Protein AF-A0A958QQD3-F1 (afdb_monomer_lite)

Sequence (57 aa):
MGTIAKSFEFAASHRLYRPEWSDQRNREVFGKCANPNGHGPNYRLEVQVSGELNQET

Secondary structure (DSSP, 8-state):
-EEEEEEEEEE--B----TTS-HHHHHHHHGGGG-TT-B-PEEEEEEEEEEPPPS--

pLDDT: mean 96.64, std 4.42, range [68.38, 98.69]

Structure (mmCIF, N/CA/C/O backbone):
data_AF-A0A958QQD3-F1
#
_entry.id   AF-A0A958QQD3-F1
#
loop_
_atom_site.group_PDB
_atom_site.id
_atom_site.type_symbol
_atom_site.label_atom_id
_atom_site.label_alt_id
_atom_site.label_comp_id
_atom_site.label_asym_id
_atom_site.label_entity_id
_atom_site.label_seq_id
_atom_site.pdbx_PDB_ins_code
_atom_site.Cartn_x
_atom_site.Cartn_y
_atom_site.Cartn_z
_atom_site.occupancy
_atom_site.B_iso_or_equiv
_atom_site.auth_seq_id
_atom_site.auth_comp_id
_atom_site.auth_asym_id
_atom_site.auth_atom_id
_atom_site.pdbx_PDB_model_num
ATOM 1 N N . MET A 1 1 ? -19.697 17.623 18.592 1.00 85.00 1 MET A N 1
ATOM 2 C CA . MET A 1 1 ? -18.689 17.107 17.642 1.00 85.00 1 MET A CA 1
ATOM 3 C C . MET A 1 1 ? -17.413 16.654 18.355 1.00 85.00 1 MET A C 1
ATOM 5 O O . MET A 1 1 ? -16.744 17.472 18.977 1.00 85.00 1 MET A O 1
ATOM 9 N N . GLY A 1 2 ? -17.084 15.365 18.286 1.00 93.81 2 GLY A N 1
ATOM 10 C CA . GLY A 1 2 ? -15.844 14.763 18.777 1.00 93.81 2 GLY A CA 1
ATOM 11 C C . GLY A 1 2 ? -15.190 13.880 17.712 1.00 93.81 2 GLY A C 1
ATOM 12 O O . GLY A 1 2 ? -15.779 13.618 16.663 1.00 93.81 2 GLY A O 1
ATOM 13 N N . THR A 1 3 ? -13.966 13.434 17.986 1.00 96.69 3 THR A N 1
ATOM 14 C CA . THR A 1 3 ? -13.165 12.593 17.091 1.00 96.69 3 THR A CA 1
ATOM 15 C C . THR A 1 3 ? -12.616 11.403 17.862 1.00 96.69 3 THR A C 1
ATOM 17 O O . THR A 1 3 ? -12.020 11.583 18.922 1.00 96.69 3 THR A O 1
ATOM 20 N N . ILE A 1 4 ? -12.758 10.207 17.300 1.00 96.06 4 ILE A N 1
ATOM 21 C CA . ILE A 1 4 ? -12.149 8.976 17.801 1.00 96.06 4 ILE A CA 1
ATOM 22 C C . ILE A 1 4 ? -11.152 8.490 16.754 1.00 96.06 4 ILE A C 1
ATOM 24 O O . ILE A 1 4 ? -11.498 8.353 15.581 1.00 96.06 4 ILE A O 1
ATOM 28 N N . ALA A 1 5 ? -9.923 8.218 17.186 1.00 97.56 5 ALA A N 1
ATOM 29 C CA . ALA A 1 5 ? -8.889 7.612 16.361 1.00 97.56 5 ALA A CA 1
ATOM 30 C C . ALA A 1 5 ? -8.487 6.250 16.935 1.00 97.56 5 ALA A C 1
ATOM 32 O O . ALA A 1 5 ? -8.437 6.065 18.154 1.00 97.56 5 ALA A O 1
ATOM 33 N N . LYS A 1 6 ? -8.194 5.290 16.057 1.00 98.38 6 LYS A N 1
ATOM 34 C CA . LYS A 1 6 ? -7.670 3.978 16.432 1.00 98.38 6 LYS A CA 1
ATOM 35 C C . LYS A 1 6 ? -6.551 3.559 15.493 1.00 98.38 6 LYS A C 1
ATOM 37 O O . LYS A 1 6 ? -6.713 3.584 14.274 1.00 98.38 6 LYS A O 1
ATOM 42 N N . SER A 1 7 ? -5.447 3.122 16.088 1.00 98.38 7 SER A N 1
ATOM 43 C CA . SER A 1 7 ? -4.281 2.618 15.368 1.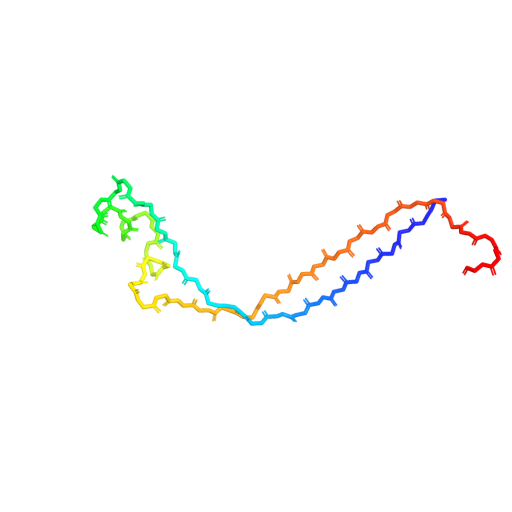00 98.38 7 SER A CA 1
ATOM 44 C C . SER A 1 7 ? -4.258 1.091 15.377 1.00 98.38 7 SER A C 1
ATOM 46 O O . SER A 1 7 ? -4.514 0.458 16.402 1.00 98.38 7 SER A O 1
ATOM 48 N N . PHE A 1 8 ? -3.936 0.510 14.228 1.00 98.25 8 PHE A N 1
ATOM 49 C CA . PHE A 1 8 ? -3.776 -0.921 14.005 1.00 98.25 8 PHE A CA 1
ATOM 50 C C . PHE A 1 8 ? -2.418 -1.187 13.365 1.00 98.25 8 PHE A C 1
ATOM 52 O O . PHE A 1 8 ? -1.915 -0.356 12.607 1.00 98.25 8 PHE A O 1
ATOM 59 N N . GLU A 1 9 ? -1.860 -2.366 13.615 1.00 98.38 9 GLU A N 1
ATOM 60 C CA . GLU A 1 9 ? -0.679 -2.855 12.910 1.00 98.38 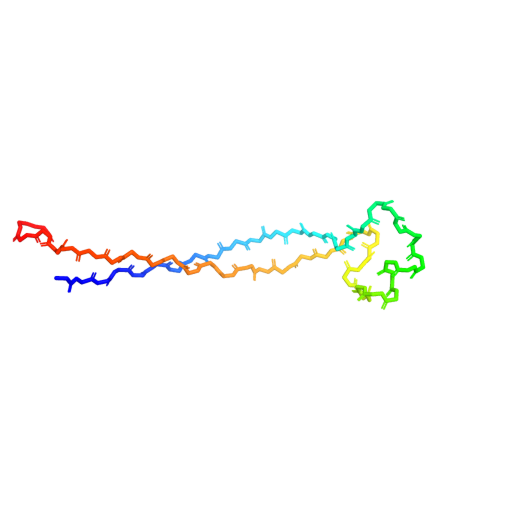9 GLU A CA 1
ATOM 61 C C . GLU A 1 9 ? -1.010 -4.142 12.164 1.00 98.38 9 GLU A C 1
ATOM 63 O O . GLU A 1 9 ? -1.763 -4.983 12.660 1.00 98.38 9 GLU A O 1
ATOM 68 N N . PHE A 1 10 ? -0.455 -4.297 10.965 1.00 98.25 10 PHE A N 1
ATOM 69 C CA . PHE A 1 10 ? -0.557 -5.541 10.209 1.00 98.25 10 PHE A CA 1
ATOM 70 C C . PHE A 1 10 ? 0.685 -5.768 9.349 1.00 98.25 10 PHE A C 1
ATOM 72 O O . PHE A 1 10 ? 1.272 -4.831 8.810 1.00 98.25 10 PHE A O 1
ATOM 79 N N . ALA A 1 11 ? 1.079 -7.030 9.198 1.00 98.00 11 ALA A N 1
ATOM 80 C CA . ALA A 1 11 ? 2.163 -7.428 8.308 1.00 98.00 11 ALA A CA 1
ATOM 81 C C . ALA A 1 11 ? 1.597 -7.782 6.927 1.00 98.00 11 ALA A C 1
ATOM 83 O O . ALA A 1 11 ? 0.651 -8.565 6.829 1.00 98.00 11 ALA A O 1
ATOM 84 N N . ALA A 1 12 ? 2.178 -7.229 5.862 1.00 97.81 12 ALA A N 1
ATOM 85 C CA . ALA A 1 12 ? 1.839 -7.610 4.492 1.00 97.81 12 ALA A CA 1
ATOM 86 C C . ALA A 1 12 ? 3.054 -7.478 3.566 1.00 97.81 12 ALA A C 1
ATOM 88 O O . ALA A 1 12 ? 3.889 -6.591 3.738 1.00 97.81 12 ALA A O 1
ATOM 89 N N . SER A 1 13 ? 3.144 -8.354 2.566 1.00 98.06 13 SER A N 1
ATOM 90 C CA . SER A 1 13 ? 4.145 -8.269 1.503 1.00 98.06 13 SER A CA 1
ATOM 91 C C . SER A 1 13 ? 3.543 -7.734 0.206 1.00 98.06 13 SER A C 1
ATOM 93 O O . SER A 1 13 ? 2.361 -7.925 -0.081 1.00 98.06 13 SER A O 1
ATOM 95 N N . HIS A 1 14 ? 4.362 -7.047 -0.590 1.00 97.69 14 HIS A N 1
ATOM 96 C CA . HIS A 1 14 ? 3.990 -6.555 -1.907 1.00 97.69 14 HIS A CA 1
ATOM 97 C C . HIS A 1 14 ? 5.180 -6.464 -2.870 1.00 97.69 14 HIS A C 1
ATOM 99 O O . HIS A 1 14 ? 6.352 -6.599 -2.504 1.00 97.69 14 HIS A O 1
ATOM 105 N N . ARG A 1 15 ? 4.864 -6.138 -4.123 1.00 98.19 15 ARG A N 1
ATOM 106 C CA . ARG A 1 15 ? 5.801 -5.690 -5.155 1.00 98.19 15 ARG A CA 1
ATOM 107 C C . ARG A 1 15 ? 5.171 -4.507 -5.881 1.00 98.19 15 ARG A C 1
ATOM 109 O O . ARG A 1 15 ? 4.001 -4.576 -6.248 1.00 98.19 15 ARG A O 1
ATOM 116 N N . LEU A 1 16 ? 5.944 -3.451 -6.125 1.00 98.38 16 LEU A N 1
ATOM 117 C CA . LEU A 1 16 ? 5.512 -2.381 -7.022 1.00 98.38 16 LEU A CA 1
ATOM 118 C C . LEU A 1 16 ? 5.841 -2.781 -8.460 1.00 98.38 16 LEU A C 1
ATOM 120 O O . LEU A 1 16 ? 7.002 -3.023 -8.794 1.00 98.38 16 LEU A O 1
ATOM 124 N N . TYR A 1 17 ? 4.811 -2.904 -9.294 1.00 98.44 17 TYR A N 1
ATOM 125 C CA . TYR A 1 17 ? 4.949 -3.377 -10.666 1.00 98.44 17 TYR A CA 1
ATOM 126 C C . TYR A 1 17 ? 3.838 -2.825 -11.562 1.00 98.44 17 TYR A C 1
ATOM 128 O O . TYR A 1 17 ? 2.671 -2.808 -11.173 1.00 98.44 17 TYR A O 1
ATOM 136 N N . ARG A 1 18 ? 4.208 -2.393 -12.769 1.00 98.56 18 ARG A N 1
ATOM 137 C CA . ARG A 1 18 ? 3.296 -2.022 -13.857 1.00 98.56 18 ARG A CA 1
ATOM 138 C C . ARG A 1 18 ? 3.368 -3.087 -14.959 1.00 98.56 18 ARG A C 1
ATOM 140 O O . ARG A 1 18 ? 4.452 -3.239 -15.532 1.00 98.56 18 ARG A O 1
ATOM 147 N N . PRO A 1 19 ? 2.264 -3.796 -15.264 1.00 98.12 19 PRO A N 1
ATOM 148 C CA . PRO A 1 19 ? 2.245 -4.870 -16.264 1.00 98.12 19 PRO A CA 1
ATOM 149 C C . PRO A 1 19 ? 2.625 -4.432 -17.679 1.00 98.12 19 PRO A C 1
ATOM 151 O O . PRO A 1 19 ? 3.155 -5.221 -18.452 1.00 98.12 19 PRO A O 1
ATOM 154 N N . GLU A 1 20 ? 2.383 -3.17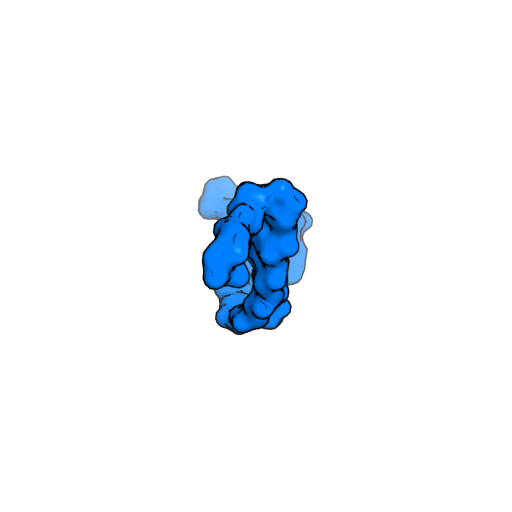0 -18.021 1.00 98.50 20 GLU A N 1
ATOM 155 C CA . GLU A 1 20 ? 2.649 -2.622 -19.352 1.00 98.50 20 GLU A CA 1
ATOM 156 C C . GLU A 1 20 ? 4.122 -2.224 -19.543 1.00 98.50 20 GLU A C 1
ATOM 158 O O . GLU A 1 20 ? 4.518 -1.762 -20.614 1.00 98.50 20 GLU A O 1
ATOM 163 N N . TRP A 1 21 ? 4.945 -2.326 -18.495 1.00 98.44 21 TRP A N 1
ATOM 164 C CA . TRP A 1 21 ? 6.348 -1.927 -18.514 1.00 98.44 21 TRP A CA 1
ATOM 165 C C . TRP A 1 21 ? 7.271 -3.139 -18.550 1.00 98.44 21 TRP A C 1
ATOM 167 O O . TRP A 1 21 ? 7.011 -4.166 -17.929 1.00 98.44 21 TRP A O 1
ATOM 177 N N . SER A 1 22 ? 8.424 -2.976 -19.202 1.00 98.25 22 SER A N 1
ATOM 178 C CA . SER A 1 22 ? 9.508 -3.947 -19.076 1.00 98.25 22 SER A CA 1
ATOM 179 C C . SER A 1 22 ? 9.996 -4.037 -17.625 1.00 98.25 22 SER A C 1
ATOM 181 O O . SER A 1 22 ? 9.883 -3.088 -16.842 1.00 98.25 22 SER A O 1
ATOM 183 N N . ASP A 1 23 ? 10.603 -5.165 -17.258 1.00 97.56 23 ASP A N 1
ATOM 184 C CA . ASP A 1 23 ? 11.210 -5.333 -15.932 1.00 97.56 23 ASP A CA 1
ATOM 185 C C . ASP A 1 23 ? 12.317 -4.312 -15.664 1.00 97.56 23 ASP A C 1
ATOM 187 O O . ASP A 1 23 ? 12.501 -3.873 -14.530 1.00 97.56 23 ASP A O 1
ATOM 191 N N . GLN A 1 24 ? 13.048 -3.911 -16.707 1.00 98.19 24 GLN A N 1
ATOM 192 C CA . GLN A 1 24 ? 14.042 -2.850 -16.606 1.00 98.19 24 GLN A CA 1
ATOM 193 C C . GLN A 1 24 ? 13.386 -1.525 -16.214 1.00 98.19 24 GLN A C 1
ATOM 195 O O . GLN A 1 24 ? 13.786 -0.937 -15.215 1.00 98.19 24 GLN A O 1
ATOM 20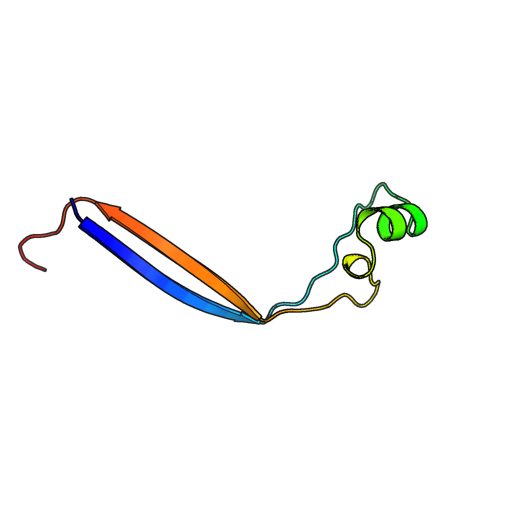0 N N . ARG A 1 25 ? 12.329 -1.111 -16.920 1.00 98.56 25 ARG A N 1
ATOM 201 C CA . ARG A 1 25 ? 11.611 0.129 -16.604 1.00 98.56 25 ARG A CA 1
ATOM 202 C C . ARG A 1 25 ? 10.982 0.084 -15.209 1.00 98.56 25 ARG A C 1
ATOM 204 O O . ARG A 1 25 ? 11.037 1.068 -14.479 1.00 98.56 25 ARG A O 1
ATOM 211 N N . ASN A 1 26 ? 10.429 -1.060 -14.801 1.00 98.69 26 ASN A N 1
ATOM 212 C CA . ASN A 1 26 ? 9.935 -1.252 -13.435 1.00 98.69 26 ASN A CA 1
ATOM 213 C C . ASN A 1 26 ? 11.051 -1.092 -12.390 1.00 98.69 26 ASN A C 1
ATOM 215 O O . ASN A 1 26 ? 10.835 -0.436 -11.374 1.00 98.69 26 ASN A O 1
ATOM 219 N N . ARG A 1 27 ? 12.247 -1.644 -12.638 1.00 98.12 27 ARG A N 1
ATOM 220 C CA . ARG A 1 27 ? 13.415 -1.472 -11.755 1.00 98.12 27 ARG A CA 1
ATOM 221 C C . ARG A 1 27 ? 13.936 -0.037 -11.735 1.00 98.12 27 ARG A C 1
ATOM 223 O O . ARG A 1 27 ? 14.312 0.431 -10.668 1.00 98.12 27 ARG A O 1
ATOM 230 N N . GLU A 1 28 ? 13.936 0.659 -12.866 1.00 98.50 28 GLU A N 1
ATOM 231 C CA . GLU A 1 28 ? 14.344 2.067 -12.951 1.00 98.50 28 GLU A CA 1
ATOM 232 C C . GLU A 1 28 ? 13.400 2.978 -12.153 1.00 98.50 28 GLU A C 1
ATOM 234 O O . GLU A 1 28 ? 13.863 3.852 -11.427 1.00 98.50 28 GLU A O 1
ATOM 239 N N . VAL A 1 29 ? 12.083 2.749 -12.239 1.00 98.62 29 VAL A N 1
ATOM 240 C CA . VAL A 1 29 ? 11.078 3.593 -11.570 1.00 98.62 29 VAL A CA 1
ATOM 241 C C . VAL A 1 29 ? 10.878 3.221 -10.099 1.00 98.62 29 VAL A C 1
ATOM 243 O O . VAL A 1 29 ? 10.822 4.102 -9.246 1.00 98.62 29 VAL A O 1
ATOM 246 N N . PHE A 1 30 ? 10.744 1.931 -9.782 1.00 98.31 30 PHE A N 1
ATOM 247 C CA . PHE A 1 30 ? 10.404 1.468 -8.430 1.00 98.31 30 PHE A CA 1
ATOM 248 C C . PHE A 1 30 ? 11.613 0.964 -7.627 1.00 98.31 30 PHE A C 1
ATOM 250 O O . PHE A 1 30 ? 11.475 0.641 -6.445 1.00 98.31 30 PHE A O 1
ATOM 257 N N . GLY A 1 31 ? 12.805 0.883 -8.226 1.00 98.19 31 GLY A N 1
ATOM 258 C CA . GLY A 1 31 ? 14.034 0.486 -7.539 1.00 98.19 31 GLY A CA 1
ATOM 259 C C . GLY A 1 31 ? 13.917 -0.873 -6.842 1.00 98.19 31 GLY A C 1
ATOM 260 O O . GLY A 1 31 ? 13.418 -1.850 -7.405 1.00 98.19 31 GLY A O 1
ATOM 261 N N . LYS A 1 32 ? 14.351 -0.932 -5.575 1.00 97.12 32 LYS A N 1
ATOM 262 C CA . LYS A 1 32 ? 14.281 -2.145 -4.736 1.00 97.12 32 LYS A CA 1
ATOM 263 C C . LYS A 1 32 ? 12.847 -2.654 -4.544 1.00 97.12 32 LYS A C 1
ATOM 265 O O . LYS A 1 32 ? 12.653 -3.858 -4.399 1.00 97.12 32 LYS A O 1
ATOM 270 N N . CYS A 1 33 ? 11.846 -1.774 -4.605 1.00 98.06 33 CYS A N 1
ATOM 271 C CA . CYS A 1 33 ? 10.443 -2.155 -4.456 1.00 98.06 33 CYS A CA 1
ATOM 272 C C . CYS A 1 33 ? 9.908 -2.961 -5.656 1.00 98.06 33 CYS A C 1
ATOM 274 O O . CYS A 1 33 ? 8.864 -3.606 -5.538 1.00 98.06 33 CYS A O 1
ATOM 276 N N . ALA A 1 34 ? 10.636 -2.968 -6.782 1.00 98.25 34 ALA A N 1
ATOM 277 C CA . ALA A 1 34 ? 10.338 -3.771 -7.969 1.00 98.25 34 ALA A CA 1
ATOM 278 C C . ALA A 1 34 ? 10.807 -5.235 -7.873 1.00 98.25 34 ALA A C 1
ATOM 280 O O . ALA A 1 34 ? 10.639 -5.974 -8.850 1.00 98.25 34 ALA A O 1
ATOM 281 N N . ASN A 1 35 ? 11.425 -5.650 -6.754 1.00 97.75 35 ASN A N 1
ATOM 282 C CA . ASN A 1 35 ? 11.962 -7.000 -6.553 1.00 97.75 35 ASN A CA 1
ATOM 283 C C . ASN A 1 35 ? 10.938 -8.075 -6.978 1.00 97.75 35 ASN A C 1
ATOM 285 O O . ASN A 1 35 ? 9.830 -8.072 -6.439 1.00 97.75 35 ASN A O 1
ATOM 289 N N . PRO A 1 36 ? 11.277 -9.001 -7.900 1.00 96.81 36 PRO A N 1
ATOM 290 C CA . PRO A 1 36 ? 10.379 -10.076 -8.329 1.00 96.81 36 PRO A CA 1
ATOM 291 C C . PRO A 1 36 ? 9.816 -10.927 -7.190 1.00 96.81 36 PRO A C 1
ATOM 293 O O . PRO A 1 36 ? 8.675 -11.366 -7.279 1.00 96.81 36 PRO A O 1
ATOM 296 N N . ASN A 1 37 ? 10.576 -11.086 -6.10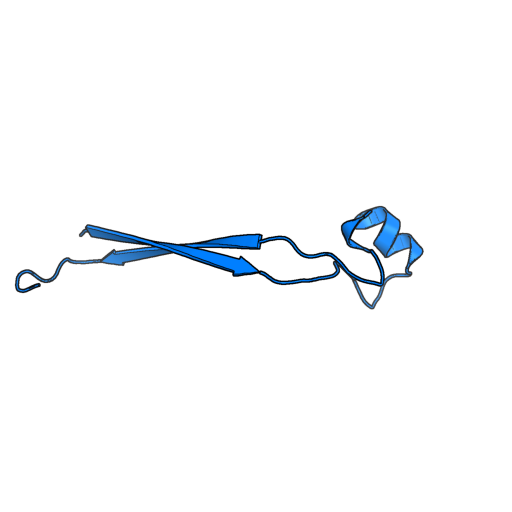3 1.00 97.75 37 ASN A N 1
ATOM 297 C CA . ASN A 1 37 ? 10.157 -11.837 -4.916 1.00 97.75 37 ASN A CA 1
ATOM 298 C C . ASN A 1 37 ? 9.397 -10.976 -3.888 1.00 97.75 37 ASN A C 1
ATOM 300 O O . ASN A 1 37 ? 9.064 -11.450 -2.805 1.00 97.75 37 ASN A O 1
ATOM 304 N N . GLY A 1 38 ? 9.143 -9.706 -4.207 1.00 97.25 38 GLY A N 1
ATOM 305 C CA . GLY A 1 38 ? 8.507 -8.748 -3.314 1.00 97.25 38 GLY A CA 1
ATOM 306 C C . GLY A 1 38 ? 9.372 -8.346 -2.117 1.00 97.25 38 GLY A C 1
ATOM 307 O O . GLY A 1 38 ? 10.586 -8.558 -2.068 1.00 97.25 38 GLY A O 1
ATOM 308 N N . HIS A 1 39 ? 8.721 -7.681 -1.174 1.00 97.94 39 HIS A N 1
ATOM 309 C CA . HIS A 1 39 ? 9.217 -7.294 0.147 1.00 97.94 39 HIS A CA 1
ATOM 310 C C . HIS A 1 39 ? 8.002 -7.006 1.039 1.00 97.94 39 HIS A C 1
ATOM 312 O O . HIS A 1 39 ? 6.891 -6.908 0.525 1.00 97.94 39 HIS A O 1
ATOM 318 N N . GLY A 1 40 ? 8.163 -6.883 2.354 1.00 96.00 40 GLY A N 1
ATOM 319 C CA . GLY A 1 40 ? 7.022 -6.625 3.235 1.00 96.00 40 GLY A CA 1
ATOM 320 C C . GLY A 1 40 ? 7.407 -5.867 4.496 1.00 96.00 40 GLY A C 1
ATOM 321 O O . GLY A 1 40 ? 8.275 -6.345 5.227 1.00 96.00 40 GLY A O 1
ATOM 322 N N . PRO A 1 41 ? 6.806 -4.695 4.754 1.00 95.31 41 PRO A N 1
ATOM 323 C CA . PRO A 1 41 ? 6.899 -4.034 6.043 1.00 95.31 41 PRO A CA 1
ATOM 324 C C . PRO A 1 41 ? 5.751 -4.457 6.975 1.00 95.31 41 PRO A C 1
ATOM 326 O O . PRO A 1 41 ? 4.746 -5.041 6.561 1.00 95.31 41 PRO A O 1
ATOM 329 N N . ASN A 1 42 ? 5.879 -4.070 8.242 1.00 97.62 42 ASN A N 1
ATOM 330 C CA . ASN A 1 42 ? 4.736 -3.967 9.140 1.00 97.62 42 ASN A CA 1
ATOM 331 C C . ASN A 1 42 ? 4.100 -2.587 8.932 1.00 97.62 42 ASN A C 1
ATOM 333 O O . ASN A 1 42 ? 4.750 -1.559 9.130 1.00 97.62 42 ASN A O 1
ATOM 337 N N . TYR A 1 43 ? 2.850 -2.566 8.486 1.00 98.06 43 TYR A N 1
ATOM 338 C CA . TYR A 1 43 ? 2.075 -1.352 8.270 1.00 98.06 43 TYR A CA 1
ATOM 339 C C . TYR A 1 43 ? 1.419 -0.895 9.563 1.00 98.06 43 TYR A C 1
ATOM 341 O O . TYR A 1 43 ? 0.943 -1.716 10.344 1.00 98.06 43 TYR A O 1
ATOM 349 N N . ARG A 1 44 ? 1.310 0.425 9.726 1.00 98.12 44 ARG A N 1
ATOM 350 C CA . ARG A 1 44 ? 0.475 1.063 10.742 1.00 98.12 44 ARG A CA 1
ATOM 351 C C . ARG A 1 44 ? -0.690 1.769 10.056 1.00 98.12 44 ARG A C 1
ATOM 353 O O . ARG A 1 44 ? -0.463 2.655 9.234 1.00 98.12 44 ARG A O 1
ATOM 360 N N . LEU A 1 45 ? -1.915 1.375 10.386 1.00 97.94 45 LEU A N 1
ATOM 361 C CA . LEU A 1 45 ? -3.149 1.983 9.895 1.00 97.94 45 LEU A CA 1
ATOM 362 C C . LEU A 1 45 ? -3.788 2.794 11.016 1.00 97.94 45 LEU A C 1
ATOM 364 O O . LEU A 1 45 ? -4.154 2.238 12.046 1.00 97.94 45 LEU A O 1
ATOM 368 N N . GLU A 1 46 ? -3.946 4.093 10.801 1.00 98.31 46 GLU A N 1
ATOM 369 C CA . GLU A 1 46 ? -4.684 4.975 11.699 1.00 98.31 46 GLU A CA 1
ATOM 370 C C . GLU A 1 46 ? -6.047 5.287 11.079 1.00 98.31 46 GLU A C 1
ATOM 372 O O . GLU A 1 46 ? -6.131 5.767 9.949 1.00 98.31 46 GLU A O 1
ATOM 377 N N . VAL A 1 47 ? -7.116 4.958 11.802 1.00 98.25 47 VAL A N 1
ATOM 378 C CA . VAL A 1 47 ? -8.499 5.191 11.379 1.00 98.25 47 VAL A CA 1
ATOM 379 C C . VAL A 1 47 ? -9.106 6.239 12.290 1.00 98.25 47 VAL A C 1
ATOM 381 O O . VAL A 1 47 ? -9.110 6.060 13.506 1.00 98.25 47 VAL A O 1
ATOM 384 N N . GLN A 1 48 ? -9.650 7.299 11.702 1.00 98.06 48 GLN A N 1
ATOM 385 C CA . GLN A 1 48 ? -10.269 8.401 12.425 1.00 98.06 48 GLN A CA 1
ATOM 386 C C . GLN A 1 48 ? -11.728 8.572 11.997 1.00 98.06 48 GLN A C 1
ATOM 388 O O . GLN A 1 48 ? -12.040 8.570 10.807 1.00 98.06 48 GLN A O 1
ATOM 393 N N . VAL A 1 49 ? -12.612 8.746 12.978 1.00 97.56 49 VAL A N 1
ATOM 394 C CA . VAL A 1 49 ? -14.034 9.043 12.782 1.00 97.56 49 VAL A CA 1
ATOM 395 C C . VAL A 1 49 ? -14.387 10.276 13.604 1.00 97.56 49 VAL A C 1
ATOM 397 O O . VAL A 1 49 ? -14.055 10.347 14.786 1.00 97.56 49 VAL A O 1
ATOM 400 N N . SER A 1 50 ? -15.072 11.235 12.986 1.00 97.12 50 SER A N 1
ATOM 401 C CA . SER A 1 50 ? -15.545 12.457 13.640 1.00 97.12 50 SER A CA 1
ATOM 402 C C . SER A 1 50 ? -17.058 12.579 13.504 1.00 97.12 50 SER A C 1
ATOM 404 O O . SER A 1 50 ? -17.612 12.272 12.450 1.00 97.12 50 SER A O 1
ATOM 406 N N . GLY A 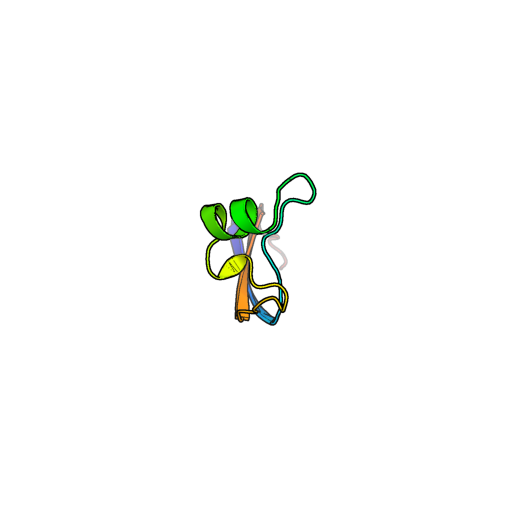1 51 ? -17.733 13.028 14.559 1.00 96.25 51 GLY A N 1
ATOM 407 C CA . GLY A 1 51 ? -19.192 13.121 14.581 1.00 96.25 51 GLY A CA 1
ATOM 408 C C . GLY A 1 51 ? -19.733 13.690 15.883 1.00 96.25 51 GLY A C 1
ATOM 409 O O . GLY A 1 51 ? -18.975 14.068 16.776 1.00 96.25 51 GLY A O 1
ATOM 410 N N . GLU A 1 52 ? -21.053 13.785 15.999 1.00 96.81 52 GLU A N 1
ATOM 411 C CA . GLU A 1 52 ? -21.672 14.117 17.280 1.00 96.81 52 GLU A CA 1
ATOM 412 C C . GLU A 1 52 ? -21.476 12.980 18.280 1.00 96.81 52 GLU A C 1
ATOM 414 O O . GLU A 1 52 ? -21.587 11.805 17.934 1.00 96.81 52 GLU A O 1
ATOM 419 N N . LEU A 1 53 ? -21.141 13.349 19.515 1.00 91.69 53 LEU A N 1
ATOM 420 C CA . LEU A 1 53 ? -21.024 12.382 20.596 1.00 91.69 53 LEU A CA 1
ATOM 421 C C . LEU A 1 53 ? -22.432 12.055 21.073 1.00 91.69 53 LEU A C 1
ATOM 423 O O . LEU A 1 53 ? -23.235 12.963 21.306 1.00 91.69 53 LEU A O 1
ATOM 427 N N . ASN A 1 54 ? -22.723 10.766 21.211 1.00 92.56 54 ASN A N 1
ATOM 428 C CA . ASN A 1 54 ? -23.929 10.356 21.901 1.00 92.56 54 ASN A CA 1
ATOM 429 C C . ASN A 1 54 ? -23.805 10.803 23.370 1.00 92.56 54 ASN A C 1
ATOM 431 O O . ASN A 1 54 ? -22.737 10.717 23.964 1.00 92.56 54 ASN A O 1
ATOM 435 N N . GLN A 1 55 ? -24.870 11.366 23.940 1.00 93.00 55 GLN A N 1
ATOM 436 C CA . GLN A 1 55 ? -24.845 11.833 25.330 1.00 93.00 55 GLN A CA 1
ATOM 437 C C . GLN A 1 55 ? -25.128 10.717 26.342 1.00 93.00 55 GLN A C 1
ATOM 439 O O . GLN A 1 55 ? -24.867 10.897 27.528 1.00 93.00 55 GLN A O 1
ATOM 444 N N . GLU A 1 56 ? -25.639 9.573 25.888 1.00 92.62 56 GLU A N 1
ATOM 445 C CA . GLU A 1 56 ? -25.894 8.400 26.730 1.00 92.62 56 GLU A CA 1
ATOM 446 C C . GLU A 1 56 ? -24.691 7.442 26.805 1.00 92.62 56 GLU A C 1
ATOM 448 O O . GLU A 1 56 ? -24.625 6.619 27.719 1.00 92.62 56 GLU A O 1
ATOM 453 N N . THR A 1 57 ? -23.750 7.540 25.857 1.00 68.38 57 THR A N 1
ATOM 454 C CA . THR A 1 57 ? -22.566 6.668 25.707 1.00 68.38 57 THR A CA 1
ATOM 455 C C . THR A 1 57 ? -21.401 7.425 25.090 1.00 68.38 57 THR A C 1
ATOM 457 O O . THR A 1 57 ? -20.276 7.318 25.619 1.00 68.38 57 THR A O 1
#

Foldseek 3Di:
DDKDKDKDKDKDWDADDDPVDDLVVSCVVVPPSNPPVTDIDIDMDMDMDDDDDDPVD

Radius of gyration: 19.35 Å; chains: 1; bounding box: 40×29×46 Å